Protein AF-A0A536EAB8-F1 (afdb_monomer_lite)

Radius of gyration: 18.24 Å; chains: 1; bounding box: 31×38×46 Å

Secondary structure (DSSP, 8-state):
---SS-TTSS----HHHHHHHHHHHHHHHTS-HHHHHIIIIITTTT-TT----SS--STTPPPP-STTS-TTTTS------

Foldseek 3Di:
DDDPDDPPPDDDDDPVVVVVVLVVVCVVVVHHSQVVCVVPPCVVVVVPVDGDDPDDADPPDDQDDDPVCDDPSNPDDRPDD

Sequence (81 aa):
MRTIRAPGKRIVYSNGGFSLLGYLTERINSTRFRDLVRERVLKPLGMVTSDFPLDPCGPGIATPYGPTLGLGAGRHPVRRI

pLDDT: mean 84.56, std 17.76, range [42.5, 98.62]

Structure (mmCIF, N/CA/C/O backbone):
data_AF-A0A536EAB8-F1
#
_entry.id   AF-A0A536EAB8-F1
#
loop_
_atom_site.group_PDB
_atom_site.id
_atom_site.type_symbol
_atom_site.label_atom_id
_atom_site.label_alt_id
_atom_site.label_comp_id
_atom_site.label_asym_id
_atom_site.label_entity_id
_atom_site.label_seq_id
_atom_site.pdbx_PDB_ins_code
_atom_site.Cartn_x
_atom_site.Cartn_y
_atom_site.Cartn_z
_atom_site.occupancy
_atom_site.B_iso_or_equiv
_atom_site.auth_seq_id
_atom_site.auth_comp_id
_atom_site.auth_asym_id
_atom_site.auth_atom_id
_atom_site.pdbx_PDB_model_num
ATOM 1 N N . MET A 1 1 ? 2.550 -1.144 -28.001 1.00 55.50 1 MET A N 1
ATOM 2 C CA . MET A 1 1 ? 3.558 -0.991 -26.923 1.00 55.50 1 MET A CA 1
ATOM 3 C C . MET A 1 1 ? 4.722 -1.930 -27.209 1.00 55.50 1 MET A C 1
ATOM 5 O O . MET A 1 1 ? 4.470 -3.106 -27.430 1.00 55.50 1 MET A O 1
ATOM 9 N N . ARG A 1 2 ? 5.968 -1.438 -27.246 1.00 78.06 2 ARG A N 1
ATOM 10 C CA . ARG A 1 2 ? 7.173 -2.271 -27.417 1.00 78.06 2 ARG A CA 1
ATOM 11 C C . ARG A 1 2 ? 7.870 -2.404 -26.066 1.00 78.06 2 ARG A C 1
ATOM 13 O O . ARG A 1 2 ? 8.190 -1.395 -25.446 1.00 78.06 2 ARG A O 1
ATOM 20 N N . THR A 1 3 ? 8.101 -3.628 -25.604 1.00 83.69 3 THR A N 1
ATOM 21 C CA . THR A 1 3 ? 8.835 -3.879 -24.357 1.00 83.69 3 THR A CA 1
ATOM 22 C C . THR A 1 3 ? 10.342 -3.809 -24.605 1.00 83.69 3 THR A C 1
ATOM 24 O O . THR A 1 3 ? 10.833 -4.380 -25.577 1.00 83.69 3 THR A O 1
ATOM 27 N N . ILE A 1 4 ? 11.093 -3.145 -23.718 1.00 86.94 4 ILE A N 1
ATOM 28 C CA . ILE A 1 4 ? 12.567 -3.033 -23.808 1.00 86.94 4 ILE A CA 1
ATOM 29 C C . ILE A 1 4 ? 13.243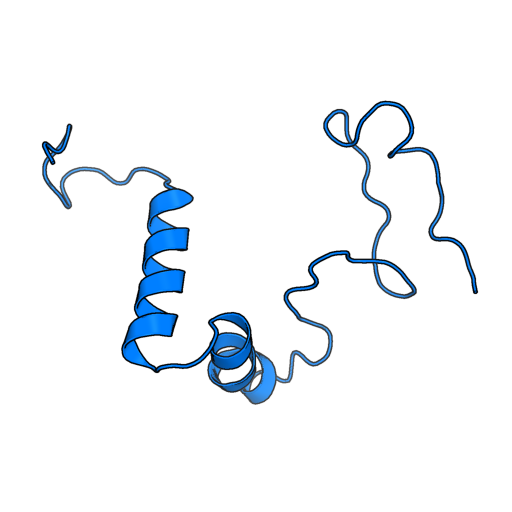 -4.397 -23.568 1.00 86.94 4 ILE A C 1
ATOM 31 O O . ILE A 1 4 ? 14.333 -4.667 -24.062 1.00 86.94 4 ILE A O 1
ATOM 35 N N . ARG A 1 5 ? 12.589 -5.276 -22.803 1.00 86.1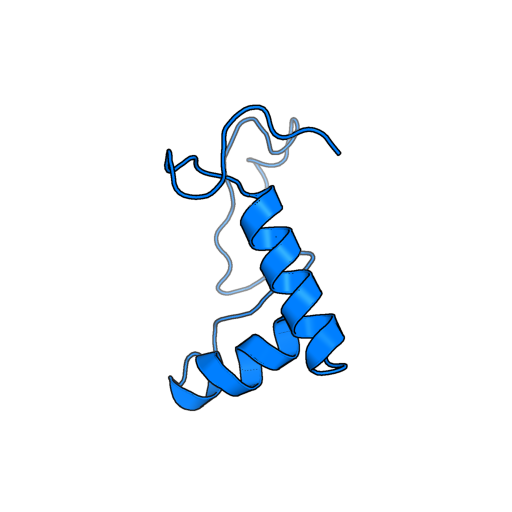9 5 ARG A N 1
ATOM 36 C CA . ARG A 1 5 ? 13.029 -6.639 -22.486 1.00 86.19 5 ARG A CA 1
ATOM 37 C C . ARG A 1 5 ? 11.836 -7.583 -22.565 1.00 86.19 5 ARG A C 1
ATOM 39 O O . ARG A 1 5 ? 10.714 -7.163 -22.296 1.00 86.19 5 ARG A O 1
ATOM 46 N N . ALA A 1 6 ? 12.079 -8.846 -22.903 1.00 91.00 6 ALA A N 1
ATOM 47 C CA . ALA A 1 6 ? 11.029 -9.857 -22.878 1.00 91.00 6 ALA A CA 1
ATOM 48 C C . ALA A 1 6 ? 10.514 -10.084 -21.436 1.00 91.00 6 ALA A C 1
ATOM 50 O O . ALA A 1 6 ? 11.332 -10.103 -20.503 1.00 91.00 6 ALA A O 1
ATOM 51 N N . PRO A 1 7 ? 9.195 -10.276 -21.238 1.00 91.00 7 PRO A N 1
ATOM 52 C CA . PRO A 1 7 ? 8.623 -10.604 -19.934 1.00 91.00 7 PRO A CA 1
ATOM 53 C C . PRO A 1 7 ? 9.301 -11.821 -19.289 1.00 91.00 7 PRO A C 1
ATOM 55 O O . PRO A 1 7 ? 9.696 -12.764 -19.973 1.00 91.00 7 PRO A O 1
ATOM 58 N N . GLY A 1 8 ? 9.485 -11.785 -17.967 1.00 91.25 8 GLY A N 1
ATOM 59 C CA . GLY A 1 8 ? 10.075 -12.886 -17.193 1.00 91.25 8 GLY A CA 1
ATOM 60 C C . GLY A 1 8 ? 11.590 -13.086 -17.347 1.00 91.25 8 GLY A C 1
ATOM 61 O O . GLY A 1 8 ? 12.165 -13.896 -16.629 1.00 91.25 8 GLY A O 1
ATOM 62 N N . LYS A 1 9 ? 12.281 -12.355 -18.236 1.00 93.38 9 LYS A N 1
ATOM 63 C CA . LYS A 1 9 ? 13.740 -12.514 -18.432 1.00 93.38 9 LYS A CA 1
ATOM 64 C C . LYS A 1 9 ? 14.603 -11.717 -17.451 1.00 93.38 9 LYS A C 1
ATOM 66 O O . LYS A 1 9 ? 15.795 -12.007 -17.309 1.00 93.38 9 LYS A O 1
ATOM 71 N N . ARG A 1 10 ? 14.040 -10.691 -16.810 1.00 91.25 10 ARG A N 1
ATOM 72 C CA . ARG A 1 10 ? 14.683 -9.876 -15.767 1.00 91.25 10 ARG A CA 1
ATOM 73 C C . ARG A 1 10 ? 13.631 -9.385 -14.779 1.00 91.25 10 ARG A C 1
ATOM 75 O O . ARG A 1 10 ? 12.524 -9.048 -15.188 1.00 91.25 10 ARG A O 1
ATOM 82 N N . ILE A 1 11 ? 14.019 -9.297 -13.512 1.00 91.19 11 ILE A N 1
ATOM 83 C CA . ILE A 1 11 ? 13.229 -8.657 -12.460 1.00 91.19 11 ILE A CA 1
ATOM 84 C C . ILE A 1 11 ? 13.681 -7.201 -12.376 1.00 91.19 11 ILE A C 1
ATOM 86 O O . ILE A 1 11 ? 14.874 -6.924 -12.273 1.00 91.19 11 ILE A O 1
ATOM 90 N N . VAL A 1 12 ? 12.729 -6.278 -12.468 1.00 91.62 12 VAL A N 1
ATOM 91 C CA . VAL A 1 12 ? 12.967 -4.837 -12.355 1.00 91.62 12 VAL A CA 1
ATOM 92 C C . VAL A 1 12 ? 11.906 -4.275 -11.423 1.00 91.62 12 VAL A C 1
ATOM 94 O O . VAL A 1 12 ? 10.719 -4.543 -11.613 1.00 91.62 12 VAL A O 1
ATOM 97 N N . TYR A 1 13 ? 12.329 -3.505 -10.422 1.00 93.88 13 TYR A N 1
ATOM 98 C CA . TYR A 1 13 ? 11.401 -2.809 -9.539 1.00 93.88 13 TYR A CA 1
ATOM 99 C C . TYR A 1 13 ? 10.547 -1.826 -10.345 1.00 93.88 13 TYR A C 1
ATOM 101 O O . TYR A 1 13 ? 11.070 -1.045 -11.140 1.00 93.88 13 TYR A O 1
ATOM 109 N N . SER A 1 14 ? 9.230 -1.863 -10.151 1.00 92.69 14 SER A N 1
ATOM 110 C CA . SER A 1 14 ? 8.306 -1.007 -10.890 1.00 92.69 14 SER A CA 1
ATOM 111 C C . SER A 1 14 ? 7.103 -0.641 -10.036 1.00 92.69 14 SER A C 1
ATOM 113 O O . SER A 1 14 ? 6.147 -1.410 -9.939 1.00 92.69 14 SER A O 1
ATOM 115 N N . ASN A 1 15 ? 7.119 0.573 -9.477 1.00 95.94 15 ASN A N 1
ATOM 116 C CA . ASN A 1 15 ? 5.941 1.161 -8.833 1.00 95.94 15 ASN A CA 1
ATOM 117 C C . ASN A 1 15 ? 4.729 1.131 -9.776 1.00 95.94 15 ASN A C 1
ATOM 119 O O . ASN A 1 15 ? 3.652 0.709 -9.376 1.00 95.94 15 ASN A O 1
ATOM 123 N N . GLY A 1 16 ? 4.924 1.488 -11.052 1.00 95.62 16 GLY A N 1
ATOM 124 C CA . GLY A 1 16 ? 3.852 1.467 -12.052 1.00 95.62 16 GLY A CA 1
ATOM 125 C C . GLY A 1 16 ? 3.279 0.069 -12.303 1.00 95.62 16 GLY A C 1
ATOM 126 O O . GLY A 1 16 ? 2.079 -0.066 -12.529 1.00 95.62 16 GLY A O 1
ATOM 127 N N . GLY A 1 17 ? 4.105 -0.978 -12.203 1.00 94.19 17 GLY A N 1
ATOM 128 C CA . GLY A 1 17 ? 3.643 -2.366 -12.259 1.00 94.19 17 GLY A CA 1
ATOM 129 C C . GLY A 1 17 ? 2.707 -2.705 -11.098 1.00 94.19 17 GLY A C 1
ATOM 130 O O . GLY A 1 17 ? 1.638 -3.268 -11.322 1.00 94.19 17 GLY A O 1
ATOM 131 N N . PHE A 1 18 ? 3.058 -2.296 -9.876 1.00 96.44 18 PHE A N 1
ATOM 132 C CA . PHE A 1 18 ? 2.188 -2.467 -8.709 1.00 96.44 18 PHE A CA 1
ATOM 133 C C . PHE A 1 18 ? 0.907 -1.624 -8.799 1.00 96.44 18 PHE A C 1
ATOM 135 O O . PHE A 1 18 ? -0.170 -2.139 -8.503 1.00 96.44 18 PHE A O 1
ATOM 142 N N . SER A 1 19 ? 0.981 -0.376 -9.277 1.00 96.25 19 SER A N 1
ATOM 143 C CA . SER A 1 19 ? -0.208 0.458 -9.519 1.00 96.25 19 SER A CA 1
ATOM 144 C C . SER A 1 19 ? -1.168 -0.185 -10.523 1.00 96.25 19 SER A C 1
ATOM 146 O O . SER A 1 19 ? -2.378 -0.188 -10.300 1.00 96.25 19 SER A O 1
ATOM 148 N N . LEU A 1 20 ? -0.640 -0.771 -11.603 1.00 96.75 20 LEU A N 1
ATOM 149 C CA . LEU A 1 20 ? -1.444 -1.485 -12.593 1.00 96.75 20 LEU A CA 1
ATOM 150 C C . LEU A 1 20 ? -2.138 -2.708 -11.984 1.00 96.75 20 LEU A C 1
ATOM 152 O O . LEU A 1 20 ? -3.315 -2.928 -12.257 1.00 96.75 20 LEU A O 1
ATOM 156 N N . LEU A 1 21 ? -1.443 -3.484 -11.146 1.00 97.19 21 LEU A N 1
ATOM 157 C CA . LEU A 1 21 ? -2.059 -4.612 -10.441 1.00 97.19 21 LEU A CA 1
ATOM 158 C C . LEU A 1 21 ? -3.195 -4.143 -9.526 1.00 97.19 21 LEU A C 1
ATOM 160 O O . LEU A 1 21 ? -4.280 -4.719 -9.582 1.00 97.19 21 LEU A O 1
ATOM 164 N N . GLY A 1 22 ? -2.984 -3.071 -8.755 1.00 96.69 22 GLY A N 1
ATOM 165 C CA . GLY A 1 22 ? -4.033 -2.457 -7.936 1.00 96.69 22 GLY A CA 1
ATOM 166 C C . GLY A 1 22 ? -5.260 -2.095 -8.775 1.00 96.69 22 GLY A C 1
ATOM 167 O O . GLY A 1 22 ? -6.352 -2.593 -8.514 1.00 96.69 22 GLY A O 1
ATOM 168 N N . TYR A 1 23 ? -5.066 -1.347 -9.861 1.00 97.31 23 TYR A N 1
ATOM 169 C CA . TYR A 1 23 ? -6.144 -0.988 -10.786 1.00 97.31 23 TYR A CA 1
ATOM 170 C C . TYR A 1 23 ? -6.873 -2.211 -11.366 1.00 97.31 23 TYR A C 1
ATOM 172 O O . TYR A 1 23 ? -8.102 -2.254 -11.383 1.00 97.31 23 TYR A O 1
ATOM 180 N N . LEU A 1 24 ? -6.147 -3.242 -11.810 1.00 98.25 24 LEU A N 1
ATOM 181 C CA . LEU A 1 24 ? -6.764 -4.465 -12.333 1.00 98.25 24 LEU A CA 1
ATOM 182 C C . LEU A 1 24 ? -7.629 -5.157 -11.277 1.00 98.25 24 LEU A C 1
ATOM 184 O O . LEU A 1 24 ? -8.737 -5.589 -11.596 1.00 98.25 24 LEU A O 1
ATOM 188 N N . THR A 1 25 ? -7.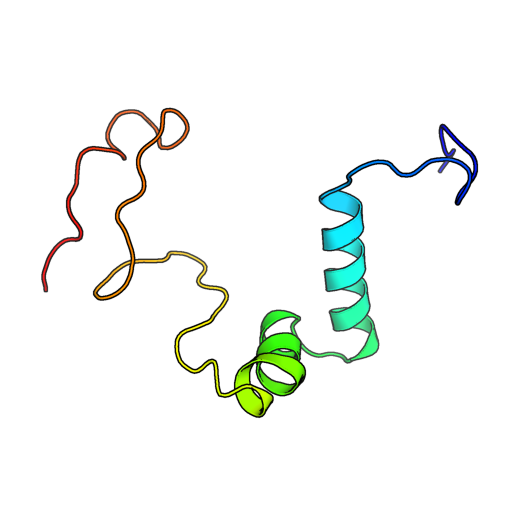174 -5.222 -10.023 1.00 97.50 25 THR A N 1
ATOM 189 C CA . THR A 1 25 ? -7.992 -5.799 -8.947 1.00 97.50 25 THR A CA 1
ATOM 190 C C . THR A 1 25 ? -9.276 -5.007 -8.712 1.00 97.50 25 THR A C 1
ATOM 192 O O . THR A 1 25 ? -10.322 -5.630 -8.523 1.00 97.50 25 THR A O 1
ATOM 195 N N . GLU A 1 26 ? -9.248 -3.675 -8.820 1.00 97.44 26 GLU A N 1
ATOM 196 C CA . GLU A 1 26 ? -10.467 -2.860 -8.736 1.00 97.44 26 GLU A CA 1
ATOM 197 C C . GLU A 1 26 ? -11.440 -3.187 -9.860 1.00 97.44 26 GLU A C 1
ATOM 199 O O . GLU A 1 26 ? -12.621 -3.439 -9.622 1.00 97.44 26 GLU A O 1
ATOM 204 N N . ARG A 1 27 ? -10.930 -3.215 -11.096 1.00 97.81 27 ARG A N 1
ATOM 205 C CA . ARG A 1 27 ? -11.736 -3.441 -12.299 1.00 97.81 27 ARG A CA 1
ATOM 206 C C . ARG A 1 27 ? -12.365 -4.827 -12.325 1.00 97.81 27 ARG A C 1
ATOM 208 O O . ARG A 1 27 ? -13.511 -4.946 -12.738 1.00 97.81 27 ARG A O 1
ATOM 215 N N . ILE A 1 28 ? -11.636 -5.852 -11.885 1.00 98.19 28 ILE A N 1
ATOM 216 C CA . ILE A 1 28 ? -12.123 -7.239 -11.862 1.00 98.19 28 ILE A CA 1
ATOM 217 C C . ILE A 1 28 ? -13.210 -7.429 -10.796 1.00 98.19 28 ILE A C 1
ATOM 219 O O . ILE A 1 28 ? -14.148 -8.188 -11.012 1.00 98.19 28 ILE A O 1
ATOM 223 N N . ASN A 1 29 ? -13.099 -6.748 -9.651 1.00 97.44 29 ASN A N 1
ATOM 224 C CA . ASN A 1 29 ? -14.029 -6.921 -8.529 1.00 97.44 29 ASN A CA 1
ATOM 225 C C . ASN A 1 29 ? -15.113 -5.832 -8.455 1.00 97.44 29 ASN A C 1
ATOM 227 O O . ASN A 1 29 ? -15.910 -5.843 -7.518 1.00 97.44 29 ASN A O 1
ATOM 231 N N . SER A 1 30 ? -15.115 -4.859 -9.372 1.00 97.31 30 SER A N 1
ATOM 232 C CA . SER A 1 30 ? -16.000 -3.681 -9.345 1.00 97.31 30 SER A CA 1
ATOM 233 C C . SER A 1 30 ? -16.044 -2.972 -7.981 1.00 97.31 30 SER A C 1
ATOM 235 O O . SER A 1 30 ? -17.070 -2.430 -7.578 1.00 97.31 30 SER A O 1
ATOM 237 N N . THR A 1 31 ? -14.931 -2.998 -7.248 1.00 96.94 31 THR A N 1
ATOM 238 C CA . THR A 1 31 ? -14.799 -2.510 -5.866 1.00 96.94 31 THR A CA 1
ATOM 239 C C . THR A 1 31 ? -13.495 -1.729 -5.762 1.00 96.94 31 THR A C 1
ATOM 241 O O . THR A 1 31 ? -12.510 -2.113 -6.388 1.00 96.94 31 THR A O 1
ATOM 244 N N . ARG A 1 32 ? -13.447 -0.644 -4.981 1.00 96.50 32 ARG A N 1
ATOM 245 C CA . ARG A 1 32 ? -12.208 0.137 -4.818 1.00 96.50 32 ARG A CA 1
ATOM 246 C C . ARG A 1 32 ? -11.126 -0.705 -4.139 1.00 96.50 32 ARG A C 1
ATOM 248 O O . ARG A 1 32 ? -11.413 -1.519 -3.262 1.00 96.50 32 ARG A O 1
ATOM 255 N N . PHE A 1 33 ? -9.869 -0.458 -4.480 1.00 96.38 33 PHE A N 1
ATOM 256 C CA . PHE A 1 33 ? -8.720 -1.247 -4.040 1.00 96.38 33 PHE A CA 1
ATOM 257 C C . PHE A 1 33 ? -8.589 -1.209 -2.522 1.00 96.38 33 PHE A C 1
ATOM 259 O O . PHE A 1 33 ? -8.436 -2.244 -1.881 1.00 96.38 33 PHE A O 1
ATOM 266 N N . ARG A 1 34 ? -8.733 -0.014 -1.938 1.00 96.12 34 ARG A N 1
ATOM 267 C CA . ARG A 1 34 ? -8.691 0.183 -0.484 1.00 96.12 34 ARG A CA 1
ATOM 268 C C . ARG A 1 34 ? -9.754 -0.643 0.250 1.00 96.12 34 ARG A C 1
ATOM 270 O O . ARG A 1 34 ? -9.485 -1.156 1.331 1.00 96.12 34 ARG A O 1
ATOM 277 N N . ASP A 1 35 ? -10.935 -0.802 -0.352 1.00 97.06 35 ASP A N 1
ATOM 278 C CA . ASP A 1 35 ? -12.043 -1.549 0.241 1.00 97.06 35 ASP A CA 1
ATOM 279 C C . ASP A 1 35 ? -11.758 -3.056 0.119 1.00 97.06 35 ASP A C 1
ATOM 281 O O . ASP A 1 35 ? -11.910 -3.796 1.088 1.00 97.06 35 ASP A O 1
ATOM 285 N N . LEU A 1 36 ? -11.209 -3.508 -1.017 1.00 97.44 36 LEU A N 1
ATOM 286 C CA . LEU A 1 36 ? -10.739 -4.889 -1.186 1.00 97.44 36 LEU A CA 1
ATOM 287 C C . LEU A 1 36 ? -9.649 -5.267 -0.178 1.00 97.44 36 LEU A C 1
ATOM 289 O O . LEU A 1 36 ? -9.722 -6.339 0.422 1.00 97.44 36 LEU A O 1
ATOM 293 N N . VAL A 1 37 ? -8.650 -4.405 0.023 1.00 97.75 37 VAL A N 1
ATOM 294 C CA . VAL A 1 37 ? -7.578 -4.642 1.002 1.00 97.75 37 VAL A CA 1
ATOM 295 C C . VAL A 1 37 ? -8.148 -4.667 2.420 1.00 97.75 37 VAL A C 1
ATOM 297 O O . VAL A 1 37 ? -7.791 -5.547 3.206 1.00 97.75 37 VAL A O 1
ATOM 300 N N . ARG A 1 38 ? -9.083 -3.766 2.741 1.00 97.56 38 ARG A N 1
ATOM 301 C CA . ARG A 1 38 ? -9.758 -3.762 4.042 1.00 97.56 38 ARG A CA 1
ATOM 302 C C . ARG A 1 38 ? -10.486 -5.076 4.311 1.00 97.56 38 ARG A C 1
ATOM 304 O O . ARG A 1 38 ? -10.270 -5.667 5.367 1.00 97.56 38 ARG A O 1
ATOM 311 N N . GLU A 1 39 ? -11.312 -5.538 3.376 1.00 97.62 39 GLU A N 1
ATOM 312 C CA . GLU A 1 39 ? -12.133 -6.740 3.568 1.00 97.62 39 GLU A CA 1
ATOM 313 C C . GLU A 1 39 ? -11.323 -8.037 3.521 1.00 97.62 39 GLU A C 1
ATOM 315 O O . GLU A 1 39 ? -11.588 -8.953 4.295 1.00 97.62 39 GLU A O 1
ATOM 320 N N . ARG A 1 40 ? -10.339 -8.138 2.621 1.00 97.31 40 ARG A N 1
ATOM 321 C CA . ARG A 1 40 ? -9.637 -9.406 2.362 1.00 97.31 40 ARG A CA 1
ATOM 322 C C . ARG A 1 40 ? -8.325 -9.564 3.122 1.00 97.31 40 ARG A C 1
ATOM 324 O O . ARG A 1 40 ? -7.824 -10.680 3.197 1.00 97.31 40 ARG A O 1
ATOM 331 N N . VAL A 1 41 ? -7.761 -8.479 3.655 1.00 97.81 41 VAL A N 1
ATOM 332 C CA . VAL A 1 41 ? -6.454 -8.499 4.333 1.00 97.81 41 VAL A CA 1
ATOM 333 C C . VAL A 1 41 ? -6.554 -7.914 5.736 1.00 97.81 41 VAL A C 1
ATOM 335 O O . VAL A 1 41 ? -6.295 -8.619 6.707 1.00 97.81 41 VAL A O 1
ATOM 338 N N . LEU A 1 42 ? -6.967 -6.650 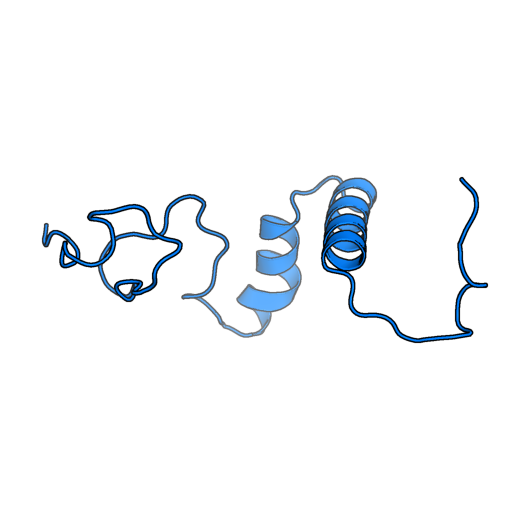5.869 1.00 98.56 42 LEU A N 1
ATOM 339 C CA . LEU A 1 42 ? -6.864 -5.943 7.151 1.00 98.56 42 LEU A CA 1
ATOM 340 C C . LEU A 1 42 ? -7.833 -6.491 8.201 1.00 98.56 42 LEU A C 1
ATOM 342 O O . LEU A 1 42 ? -7.420 -6.755 9.329 1.00 98.56 42 LEU A O 1
ATOM 346 N N . LYS A 1 43 ? -9.106 -6.699 7.840 1.00 98.31 43 LYS A N 1
ATOM 347 C CA . LYS A 1 43 ? -10.114 -7.251 8.757 1.00 98.31 43 LYS A CA 1
ATOM 348 C C . LYS A 1 43 ? -9.775 -8.678 9.217 1.00 98.31 43 LYS A C 1
ATOM 350 O O . LYS A 1 43 ? -9.745 -8.877 10.430 1.00 98.31 43 LYS A O 1
ATOM 355 N N . PRO A 1 44 ? -9.466 -9.648 8.329 1.00 98.56 44 PRO A N 1
ATOM 356 C CA . PRO A 1 44 ? -9.105 -11.005 8.752 1.00 98.56 44 PRO A CA 1
ATOM 357 C C . PRO A 1 44 ? -7.871 -11.072 9.659 1.00 98.56 44 PRO A C 1
ATOM 359 O O . PRO A 1 44 ? -7.774 -11.971 10.487 1.00 98.56 44 PRO A O 1
ATOM 362 N N . LEU A 1 45 ? -6.942 -10.121 9.518 1.00 98.62 45 LEU A N 1
ATOM 363 C CA . LEU A 1 45 ? -5.722 -10.041 10.325 1.00 98.62 45 LEU A CA 1
ATOM 364 C C . LEU A 1 45 ? -5.856 -9.135 11.561 1.00 98.62 45 LEU A C 1
ATOM 366 O O . LEU A 1 45 ? -4.878 -8.938 12.277 1.00 98.62 45 LEU A O 1
ATOM 370 N N . GLY A 1 46 ? -7.034 -8.553 11.818 1.00 98.38 46 GLY A N 1
ATOM 371 C CA . GLY A 1 46 ? -7.253 -7.661 12.963 1.00 98.38 46 GLY A CA 1
ATOM 372 C C . GLY A 1 46 ? -6.491 -6.328 12.894 1.00 98.38 46 GLY A C 1
ATOM 373 O O . GLY A 1 46 ? -6.282 -5.681 13.918 1.00 98.38 46 GLY A O 1
ATOM 374 N N . MET A 1 47 ? -6.079 -5.886 11.704 1.00 98.19 47 MET A N 1
ATOM 375 C CA . MET A 1 47 ? -5.278 -4.672 11.486 1.00 98.19 47 MET A CA 1
ATOM 376 C C . MET A 1 47 ? -6.140 -3.396 11.509 1.00 98.19 47 MET A C 1
ATOM 378 O O . MET A 1 47 ? -6.228 -2.661 10.525 1.00 98.19 47 MET A O 1
ATOM 382 N N . VAL A 1 48 ? -6.800 -3.124 12.636 1.00 96.31 48 VAL A N 1
ATOM 383 C CA . VAL A 1 48 ? -7.813 -2.055 12.771 1.00 96.31 48 VAL A CA 1
ATOM 384 C C . VAL A 1 48 ? -7.263 -0.624 12.682 1.00 96.31 48 VAL A C 1
ATOM 386 O O . VAL A 1 48 ? -8.036 0.312 12.505 1.00 96.31 48 VAL A O 1
ATOM 389 N N . THR A 1 49 ? -5.945 -0.443 12.778 1.00 95.06 49 THR A N 1
ATOM 390 C CA . THR A 1 49 ? -5.258 0.860 12.693 1.00 95.06 49 THR A CA 1
ATOM 391 C C . THR A 1 49 ? -4.535 1.087 11.360 1.00 95.06 49 THR A C 1
ATOM 393 O O . THR A 1 49 ? -3.771 2.040 11.228 1.00 95.06 49 THR A O 1
ATOM 396 N N . SER A 1 50 ? -4.740 0.214 10.368 1.00 95.50 50 SER A N 1
ATOM 397 C CA . SER A 1 50 ? -4.144 0.327 9.029 1.00 95.50 50 SER A CA 1
ATOM 398 C C . SER A 1 50 ? -5.173 0.811 8.006 1.00 95.50 50 SER A C 1
ATOM 400 O O . SER A 1 50 ? -6.307 0.334 8.001 1.00 95.50 50 SER A O 1
ATOM 402 N N . ASP A 1 51 ? -4.790 1.744 7.130 1.00 93.38 51 ASP A N 1
ATOM 403 C CA . ASP A 1 51 ? -5.680 2.293 6.098 1.00 93.38 51 ASP A CA 1
ATOM 404 C C . ASP A 1 51 ? -4.912 3.003 4.962 1.00 93.38 51 ASP A C 1
ATOM 406 O O . ASP A 1 51 ? -3.687 3.121 5.009 1.00 93.38 51 ASP A O 1
ATOM 410 N N . PHE A 1 52 ? -5.643 3.513 3.963 1.00 92.69 52 PHE A N 1
ATOM 411 C CA . PHE A 1 52 ? -5.146 4.333 2.849 1.00 92.69 52 PHE A CA 1
ATOM 412 C C . PHE A 1 52 ? -5.673 5.784 2.934 1.00 92.69 52 PHE A C 1
ATOM 414 O O . PHE A 1 52 ? -6.537 6.171 2.136 1.00 92.69 52 PHE A O 1
ATOM 421 N N . PRO A 1 53 ? -5.208 6.599 3.901 1.00 89.31 53 PRO A N 1
ATOM 422 C CA . PRO A 1 53 ? -5.625 7.994 4.024 1.00 89.31 53 PRO A CA 1
ATOM 423 C C . PRO A 1 53 ? -5.080 8.841 2.866 1.00 89.31 53 PRO A C 1
ATOM 425 O O . PRO A 1 53 ? -3.933 8.684 2.456 1.00 89.31 53 PRO A O 1
ATOM 428 N N . LEU A 1 54 ? -5.901 9.763 2.354 1.00 83.50 54 LEU A N 1
ATOM 429 C CA . LEU A 1 54 ? -5.471 10.733 1.336 1.00 83.50 54 LEU A CA 1
ATOM 430 C C . LEU A 1 54 ? -4.622 11.863 1.937 1.00 83.50 54 LEU A C 1
ATOM 432 O O . LEU A 1 54 ? -3.719 12.357 1.273 1.00 83.50 54 LEU A O 1
ATOM 436 N N . ASP A 1 55 ? -4.905 12.241 3.186 1.00 84.06 55 ASP A N 1
ATOM 437 C CA . ASP A 1 55 ? -4.192 13.278 3.935 1.00 84.06 55 ASP A CA 1
ATOM 438 C C . ASP A 1 55 ? -4.045 12.840 5.409 1.00 84.06 55 ASP A C 1
ATOM 440 O O . ASP A 1 55 ? -4.939 13.080 6.228 1.00 84.06 55 ASP A O 1
ATOM 444 N N . PRO A 1 56 ? -2.997 12.063 5.749 1.00 82.38 56 PRO A N 1
ATOM 445 C CA . PRO A 1 56 ? -2.828 11.518 7.091 1.00 82.38 56 PRO A CA 1
ATOM 446 C C . PRO A 1 56 ? -2.449 12.617 8.093 1.00 82.38 56 PRO A C 1
ATOM 448 O O . PRO A 1 56 ? -1.324 13.113 8.096 1.00 82.38 56 PRO A O 1
ATOM 451 N N . CYS A 1 57 ? -3.365 12.948 9.005 1.00 83.38 57 CYS A N 1
ATOM 452 C CA . CYS A 1 57 ? -3.115 13.852 10.127 1.00 83.38 57 CYS A CA 1
ATOM 453 C C . CYS A 1 57 ? -3.857 13.404 11.402 1.00 83.38 57 CYS A C 1
ATOM 455 O O . CYS A 1 57 ? -4.846 12.677 11.336 1.00 83.38 57 CYS A O 1
ATOM 457 N N . GLY A 1 58 ? -3.373 13.841 12.571 1.00 84.81 58 GLY A N 1
ATOM 458 C CA . GLY A 1 58 ? -4.015 13.601 13.869 1.00 84.81 58 GLY A CA 1
ATOM 459 C C . GLY A 1 58 ? -3.285 12.607 14.788 1.00 84.81 58 GLY A C 1
ATOM 460 O O . GLY A 1 58 ? -2.148 12.213 14.513 1.00 84.81 58 GLY A O 1
ATOM 461 N N . PRO A 1 59 ? -3.905 12.232 15.925 1.00 86.69 59 PRO A N 1
ATOM 462 C CA . PRO A 1 59 ? -3.319 11.306 16.892 1.00 86.69 59 PRO A CA 1
ATOM 463 C C . PRO A 1 59 ? -2.981 9.951 16.262 1.00 86.69 59 PRO A C 1
ATOM 465 O O . PRO A 1 59 ? -3.771 9.397 15.505 1.00 86.69 59 PRO A O 1
ATOM 468 N N . GLY A 1 60 ? -1.809 9.401 16.590 1.00 87.31 60 GLY A N 1
ATOM 469 C CA . GLY A 1 60 ? -1.345 8.123 16.036 1.00 87.31 60 GLY A CA 1
ATOM 470 C C . GLY A 1 60 ? -0.691 8.218 14.651 1.00 87.31 60 GLY A C 1
ATOM 471 O O . GLY A 1 60 ? -0.209 7.204 14.155 1.00 87.31 60 GLY A O 1
ATOM 472 N N . ILE A 1 61 ? -0.609 9.413 14.054 1.00 90.31 61 ILE A N 1
ATOM 473 C CA . ILE A 1 61 ? 0.146 9.675 12.822 1.00 90.31 61 ILE A CA 1
ATOM 474 C C . ILE A 1 61 ? 1.470 10.366 13.166 1.00 90.31 61 ILE A C 1
ATOM 476 O O . ILE A 1 61 ? 1.502 11.350 13.904 1.00 90.31 61 ILE A O 1
ATOM 480 N N . ALA A 1 62 ? 2.578 9.849 12.634 1.00 87.81 62 ALA A N 1
ATOM 481 C CA . ALA A 1 62 ? 3.904 10.422 12.846 1.00 87.81 62 ALA A CA 1
ATOM 482 C C . ALA A 1 62 ? 4.135 11.675 11.985 1.00 87.81 62 ALA A C 1
ATOM 484 O O . ALA A 1 62 ? 3.699 11.739 10.837 1.00 87.81 62 ALA A O 1
ATOM 485 N N . THR A 1 63 ? 4.883 12.646 12.519 1.00 84.19 63 THR A N 1
ATOM 486 C CA . THR A 1 63 ? 5.305 13.837 11.768 1.00 84.19 63 THR A CA 1
ATOM 487 C C . THR A 1 63 ? 6.362 13.455 10.721 1.00 84.19 63 THR A C 1
ATOM 489 O O . THR A 1 63 ? 7.416 12.935 11.100 1.00 84.19 63 THR A O 1
ATOM 492 N N . PRO A 1 64 ? 6.132 13.707 9.421 1.00 82.56 64 PRO A N 1
ATOM 493 C CA . PRO A 1 64 ? 7.128 13.455 8.383 1.00 82.56 64 PRO A CA 1
ATOM 494 C C . PRO A 1 64 ? 8.260 14.497 8.416 1.00 82.56 64 PRO A C 1
ATOM 496 O O . PRO A 1 64 ? 8.025 15.683 8.634 1.00 82.56 64 PRO A O 1
ATOM 499 N N . TYR A 1 65 ? 9.494 14.067 8.136 1.00 81.62 65 TYR A N 1
ATOM 500 C CA . TYR A 1 65 ? 10.663 14.941 7.980 1.00 81.62 65 TYR A CA 1
ATOM 501 C C . TYR A 1 65 ? 11.390 14.592 6.680 1.00 81.62 65 TYR A C 1
ATOM 503 O O . TYR A 1 65 ? 11.685 13.426 6.427 1.00 81.62 65 TYR A O 1
ATOM 511 N N . GLY A 1 66 ? 11.700 15.587 5.848 1.00 81.25 66 GLY A N 1
ATOM 512 C CA . GLY A 1 66 ? 12.461 15.363 4.621 1.00 81.25 66 GLY A CA 1
ATOM 513 C C . GLY A 1 66 ? 12.444 16.554 3.66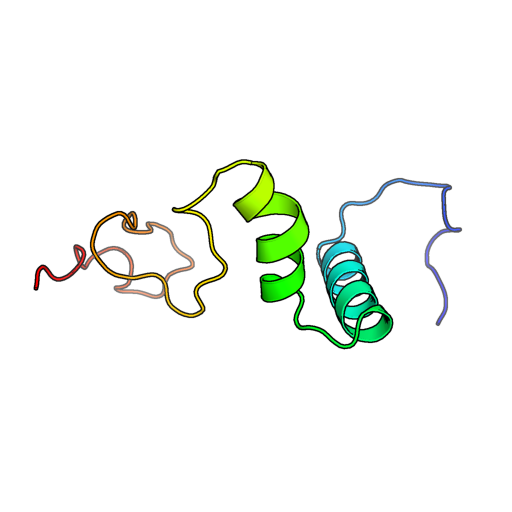1 1.00 81.25 66 GLY A C 1
ATOM 514 O O . GLY A 1 66 ? 11.582 17.422 3.776 1.00 81.25 66 GLY A O 1
ATOM 515 N N . PRO A 1 67 ? 13.384 16.597 2.702 1.00 68.94 67 PRO A N 1
ATOM 516 C CA . PRO A 1 67 ? 13.553 17.727 1.784 1.00 68.94 67 PRO A CA 1
ATOM 517 C C . PRO A 1 67 ? 12.432 17.841 0.737 1.00 68.94 67 PRO A C 1
ATOM 519 O O . PRO A 1 67 ? 12.248 18.895 0.138 1.00 68.94 67 PRO A O 1
ATOM 522 N N . THR A 1 68 ? 11.688 16.759 0.503 1.00 65.31 68 THR A N 1
ATOM 523 C CA . THR A 1 68 ? 10.579 16.668 -0.460 1.00 65.31 68 THR A CA 1
ATOM 524 C C . THR A 1 68 ? 9.256 17.203 0.078 1.00 65.31 68 THR A C 1
ATOM 526 O O . THR A 1 68 ? 8.347 17.482 -0.702 1.00 65.31 68 THR A O 1
ATOM 529 N N . LEU A 1 69 ? 9.143 17.373 1.394 1.00 60.84 69 LEU A N 1
ATOM 530 C CA . LEU A 1 69 ? 8.071 18.136 2.011 1.00 60.84 69 LEU A CA 1
ATOM 531 C C . LEU A 1 69 ? 8.500 19.605 1.921 1.00 60.84 69 LEU A C 1
ATOM 533 O O . LEU A 1 69 ? 9.403 20.012 2.645 1.00 60.84 69 LEU A O 1
ATOM 537 N N . GLY A 1 70 ? 7.934 20.357 0.968 1.00 51.03 70 GLY A N 1
ATOM 538 C CA . GLY A 1 70 ? 8.373 21.709 0.588 1.00 51.03 70 GLY A CA 1
ATOM 539 C C . GLY A 1 70 ? 8.718 22.631 1.766 1.00 51.03 70 GLY A C 1
ATOM 540 O O . GLY A 1 70 ? 8.206 22.450 2.867 1.00 51.03 70 GLY A O 1
ATOM 541 N N . LEU A 1 71 ? 9.603 23.610 1.533 1.00 44.19 71 LEU A N 1
ATOM 542 C CA . LEU A 1 71 ? 10.127 24.565 2.526 1.00 44.19 71 LEU A CA 1
ATOM 543 C C . LEU A 1 71 ? 9.068 24.967 3.578 1.00 44.19 71 LEU A C 1
ATOM 545 O O . LEU A 1 71 ? 8.223 25.817 3.324 1.00 44.19 71 LEU A O 1
ATOM 549 N N . GLY A 1 72 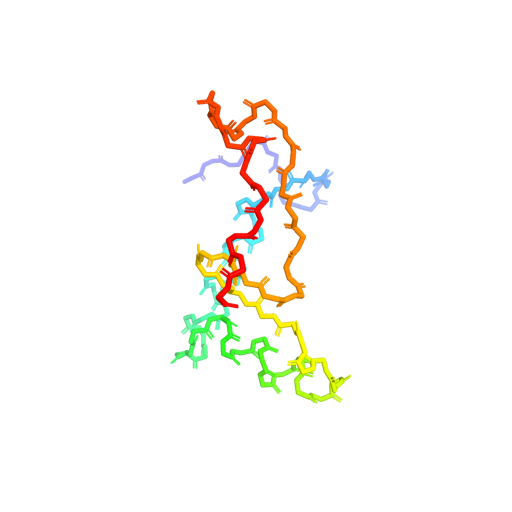? 9.110 24.329 4.756 1.00 51.88 72 GLY A N 1
ATOM 550 C CA . GLY A 1 72 ? 8.158 24.549 5.858 1.00 51.88 72 GLY A CA 1
ATOM 551 C C . GLY A 1 72 ? 7.444 23.294 6.375 1.00 51.88 72 GLY A C 1
ATOM 552 O O . GLY A 1 72 ? 7.027 23.261 7.532 1.00 51.88 72 GLY A O 1
ATOM 553 N N . ALA A 1 73 ? 7.381 22.219 5.593 1.00 50.16 73 ALA A N 1
ATOM 554 C CA . ALA A 1 73 ? 6.629 21.015 5.947 1.00 50.16 73 ALA A CA 1
ATOM 555 C C . ALA A 1 73 ? 7.396 20.015 6.849 1.00 50.16 73 ALA A C 1
ATOM 557 O O . ALA A 1 73 ? 6.877 18.961 7.193 1.00 50.16 73 ALA A O 1
ATOM 558 N N . GLY A 1 74 ? 8.591 20.394 7.322 1.00 46.97 74 GLY A N 1
ATOM 559 C CA . GLY A 1 74 ? 9.312 19.733 8.421 1.00 46.97 74 GLY A CA 1
ATOM 560 C C . GLY A 1 74 ? 9.240 20.468 9.770 1.00 46.97 74 GLY A C 1
ATOM 561 O O . GLY A 1 74 ? 10.021 20.150 10.665 1.00 46.97 74 GLY A O 1
ATOM 562 N N . ARG A 1 75 ? 8.390 21.500 9.920 1.00 45.44 75 ARG A N 1
ATOM 563 C CA . ARG A 1 75 ? 8.403 22.394 11.102 1.00 45.44 75 ARG A CA 1
ATOM 564 C C . ARG A 1 75 ? 7.104 22.513 11.892 1.00 45.44 75 ARG A C 1
ATOM 566 O O . ARG A 1 75 ? 7.105 23.213 12.902 1.00 45.44 75 ARG A O 1
ATOM 573 N N . HIS A 1 76 ? 6.028 21.833 11.509 1.00 47.97 76 HIS A N 1
ATOM 574 C CA . HIS A 1 76 ? 4.795 21.897 12.289 1.00 47.97 76 HIS A CA 1
ATOM 575 C C . HIS A 1 76 ? 4.535 20.577 13.017 1.00 47.97 76 HIS A C 1
ATOM 577 O O . HIS A 1 76 ? 4.267 19.574 12.358 1.00 47.97 76 HIS A O 1
ATOM 583 N N . PRO A 1 77 ? 4.622 20.549 14.365 1.00 46.28 77 PRO A N 1
ATOM 584 C CA . PRO A 1 77 ? 4.089 19.426 15.119 1.00 46.28 77 PRO A CA 1
ATOM 585 C C . PRO A 1 77 ? 2.608 19.272 14.770 1.00 46.28 77 PRO A C 1
ATOM 587 O O . PRO A 1 77 ? 1.924 20.274 14.538 1.00 46.28 77 PRO A O 1
ATOM 590 N N . VAL A 1 78 ? 2.132 18.024 14.726 1.00 51.12 78 VAL A N 1
ATOM 591 C CA . VAL A 1 78 ? 0.706 17.681 14.630 1.00 51.12 78 VAL A CA 1
ATOM 592 C C . VAL A 1 78 ? -0.071 18.657 15.516 1.00 51.12 78 VAL A C 1
ATOM 594 O O . VAL A 1 78 ? 0.141 18.680 16.731 1.00 51.12 78 VAL A O 1
ATOM 597 N N . ARG A 1 79 ? -0.901 19.527 14.918 1.00 44.12 79 ARG A N 1
ATOM 598 C CA . ARG A 1 79 ? -1.734 20.457 15.691 1.00 44.12 79 ARG A CA 1
ATOM 599 C C . ARG A 1 79 ? -2.625 19.601 16.586 1.00 44.12 79 ARG A C 1
ATOM 601 O O . ARG A 1 79 ? -3.493 18.889 16.090 1.00 44.12 79 ARG A O 1
ATOM 608 N N . ARG A 1 80 ? -2.359 19.636 17.895 1.00 43.09 80 ARG A N 1
ATOM 609 C CA . ARG A 1 80 ? -3.272 19.115 18.914 1.00 43.09 80 ARG A CA 1
ATOM 610 C C . ARG A 1 80 ? -4.616 19.817 18.724 1.00 43.09 80 ARG A C 1
ATOM 612 O O . ARG A 1 80 ? -4.644 21.046 18.658 1.00 43.09 80 ARG A O 1
ATOM 619 N N . ILE A 1 81 ? -5.674 19.021 18.602 1.00 42.50 81 ILE A N 1
ATOM 620 C CA . ILE A 1 81 ? -7.041 19.448 18.906 1.00 42.50 81 ILE A CA 1
ATOM 621 C C . ILE A 1 81 ? -7.162 19.469 20.429 1.00 42.50 81 ILE A C 1
ATOM 623 O O . ILE A 1 81 ? -6.589 18.545 21.059 1.00 42.50 81 ILE A O 1
#